Protein AF-A0A924I503-F1 (afdb_monomer_lite)

Foldseek 3Di:
DEEEDDPLVDPVNVVCVVPPDPPYDYDYDDNVQADVVDPVSVVVCCVVRVGDD

Secondary structure (DSSP, 8-state):
-EEE-TTTTSHHHHHHHHTPPTT-EEE---GGG--TT-HHHHHHHHHHH----

Sequence (53 aa):
MRVLIAGAAGQLGRALQASVPAGVTIIAPPEGDFDITSAAAVAATIAAAAPNL

Radius of gyration: 11.09 Å; chains: 1; bounding box: 24×24×27 Å

pLDDT: mean 92.43, std 6.78, range [58.62, 97.62]

Structure (mmCIF, N/CA/C/O backbone):
data_AF-A0A924I503-F1
#
_entry.id   AF-A0A924I503-F1
#
loop_
_atom_site.group_PDB
_atom_site.id
_atom_site.type_symbol
_atom_site.label_atom_id
_atom_site.label_alt_id
_atom_site.label_comp_id
_atom_site.label_asym_id
_atom_site.label_entity_id
_atom_site.label_seq_id
_atom_site.pdbx_PDB_ins_code
_atom_site.Cartn_x
_atom_site.Cartn_y
_atom_site.Cartn_z
_atom_site.occupancy
_atom_site.B_iso_or_equiv
_atom_site.auth_seq_id
_atom_site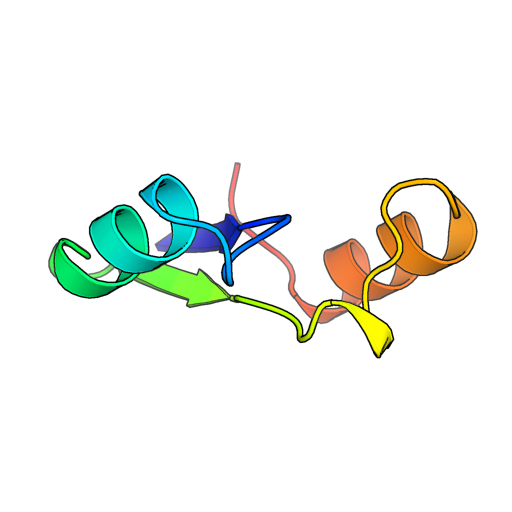.auth_comp_id
_atom_site.auth_asym_id
_atom_site.auth_atom_id
_atom_site.pdbx_PDB_model_num
ATOM 1 N N . MET A 1 1 ? -11.089 -5.180 4.847 1.00 91.44 1 MET A N 1
ATOM 2 C CA . MET A 1 1 ? -10.846 -4.722 3.457 1.00 91.44 1 MET A CA 1
ATOM 3 C C . MET A 1 1 ? -9.385 -4.322 3.316 1.00 91.44 1 MET A C 1
ATOM 5 O O . MET A 1 1 ? -8.871 -3.702 4.239 1.00 91.44 1 MET A O 1
ATOM 9 N N . ARG A 1 2 ? -8.702 -4.698 2.230 1.00 94.12 2 ARG A N 1
ATOM 10 C CA . ARG A 1 2 ? -7.284 -4.359 2.007 1.00 94.12 2 ARG A CA 1
ATOM 11 C C . ARG A 1 2 ? -7.184 -3.244 0.975 1.00 94.12 2 ARG A C 1
ATOM 13 O O . ARG A 1 2 ? -7.744 -3.386 -0.106 1.00 94.12 2 ARG A O 1
ATOM 20 N N . VAL A 1 3 ? -6.478 -2.169 1.301 1.00 95.56 3 VAL A N 1
ATOM 21 C CA . VAL A 1 3 ? -6.343 -0.988 0.439 1.00 95.56 3 VAL A CA 1
ATOM 22 C C . VAL A 1 3 ? -4.869 -0.718 0.198 1.00 95.56 3 VAL A C 1
ATOM 24 O O . VAL A 1 3 ? -4.109 -0.588 1.154 1.00 95.56 3 VAL A O 1
ATOM 27 N N . LEU A 1 4 ? -4.469 -0.614 -1.066 1.00 95.56 4 LEU A N 1
ATOM 28 C CA . LEU A 1 4 ? -3.120 -0.205 -1.442 1.00 95.56 4 LEU A CA 1
ATOM 29 C C . LEU A 1 4 ? -3.079 1.306 -1.692 1.00 95.56 4 LEU A C 1
ATOM 31 O O . LEU A 1 4 ? -3.915 1.830 -2.424 1.00 95.56 4 LEU A O 1
ATOM 35 N N . ILE A 1 5 ? -2.100 1.996 -1.104 1.00 95.00 5 ILE A N 1
ATOM 36 C CA . ILE A 1 5 ? -1.887 3.437 -1.291 1.00 95.00 5 ILE A CA 1
ATOM 37 C C . ILE A 1 5 ? -0.552 3.661 -2.007 1.00 95.00 5 ILE A C 1
ATOM 39 O O . ILE A 1 5 ? 0.514 3.448 -1.432 1.00 95.00 5 ILE A O 1
ATOM 43 N N . ALA A 1 6 ? -0.611 4.134 -3.251 1.00 94.19 6 ALA A N 1
ATOM 44 C CA . ALA A 1 6 ? 0.548 4.671 -3.960 1.00 94.19 6 ALA A CA 1
ATOM 45 C C . ALA A 1 6 ? 0.964 6.026 -3.361 1.00 94.19 6 ALA A C 1
ATOM 47 O O . ALA A 1 6 ? 0.103 6.812 -2.961 1.00 94.19 6 ALA A O 1
ATOM 48 N N . GLY A 1 7 ? 2.267 6.325 -3.300 1.00 93.38 7 GLY A N 1
ATOM 49 C CA . GLY A 1 7 ? 2.742 7.605 -2.754 1.00 93.38 7 GLY A CA 1
ATOM 50 C C . GLY A 1 7 ? 2.382 7.799 -1.275 1.00 93.38 7 GLY A C 1
ATOM 51 O O . GLY A 1 7 ? 2.102 8.914 -0.829 1.00 93.38 7 GLY A O 1
ATOM 52 N N . ALA A 1 8 ? 2.367 6.712 -0.496 1.00 94.88 8 ALA A N 1
ATOM 53 C CA . ALA A 1 8 ? 1.959 6.721 0.908 1.00 94.88 8 ALA A CA 1
ATOM 54 C C . ALA A 1 8 ? 2.823 7.644 1.797 1.00 94.88 8 ALA A C 1
ATOM 56 O O . ALA A 1 8 ? 2.372 8.102 2.848 1.00 94.88 8 ALA A O 1
ATOM 57 N N . ALA A 1 9 ? 4.034 7.981 1.347 1.00 93.25 9 ALA A N 1
ATOM 58 C CA . ALA A 1 9 ? 4.925 8.957 1.969 1.00 93.25 9 ALA A CA 1
ATOM 59 C C . ALA A 1 9 ? 4.620 10.425 1.587 1.00 93.25 9 ALA A C 1
ATOM 61 O O . ALA A 1 9 ? 5.385 11.317 1.947 1.00 93.25 9 ALA A O 1
ATOM 62 N N . GLY A 1 10 ? 3.531 10.723 0.874 1.00 93.94 10 GLY A N 1
ATOM 63 C CA . GLY A 1 10 ? 3.038 12.088 0.654 1.00 93.94 10 GLY A CA 1
ATOM 64 C C . GLY A 1 10 ? 2.231 12.628 1.843 1.00 93.94 10 GLY A C 1
ATOM 65 O O . GLY A 1 10 ? 1.978 11.921 2.818 1.00 93.94 10 GLY A O 1
ATOM 66 N N . GLN A 1 11 ? 1.794 13.890 1.780 1.00 97.25 11 GLN A N 1
ATOM 67 C CA . GLN A 1 11 ? 0.944 14.479 2.832 1.00 97.25 11 GLN A CA 1
ATOM 68 C C . GLN A 1 11 ? -0.392 13.731 2.959 1.00 97.25 11 GLN A C 1
ATOM 70 O O . GLN A 1 11 ? -0.756 13.287 4.046 1.00 97.25 11 GLN A O 1
ATOM 75 N N . LEU A 1 12 ? -1.076 13.515 1.830 1.00 95.75 12 LEU A N 1
ATOM 76 C CA . LEU A 1 12 ? -2.337 12.774 1.791 1.00 95.75 12 LEU A CA 1
ATOM 77 C C . LEU A 1 12 ? -2.150 11.306 2.197 1.00 95.75 12 LEU A C 1
ATOM 79 O O . LEU A 1 12 ? -2.913 10.795 3.008 1.00 95.75 12 LEU A O 1
ATOM 83 N N . GLY A 1 13 ? -1.105 10.646 1.689 1.00 95.31 13 GLY A N 1
ATOM 84 C CA . GLY A 1 13 ? -0.797 9.256 2.028 1.00 95.31 13 GLY A CA 1
ATOM 85 C C . GLY A 1 13 ? -0.623 9.033 3.533 1.00 95.31 13 GLY A C 1
ATOM 86 O O . GLY A 1 13 ? -1.165 8.071 4.079 1.00 95.31 13 GLY A O 1
ATOM 87 N N . ARG A 1 14 ? 0.059 9.951 4.231 1.00 96.31 14 ARG A N 1
ATOM 88 C CA . ARG A 1 14 ? 0.186 9.910 5.698 1.00 96.31 14 ARG A CA 1
ATOM 89 C C . ARG A 1 14 ? -1.144 10.158 6.408 1.00 96.31 14 ARG A C 1
ATOM 91 O O . ARG A 1 14 ? -1.458 9.447 7.358 1.00 96.31 14 ARG A O 1
ATOM 98 N N . ALA A 1 15 ? -1.933 11.127 5.945 1.00 97.62 15 ALA A N 1
ATOM 99 C CA . ALA A 1 15 ? -3.235 11.431 6.540 1.00 97.62 15 ALA A CA 1
ATOM 100 C C . ALA A 1 15 ? -4.221 10.254 6.416 1.00 97.62 15 ALA A C 1
ATOM 102 O O . ALA A 1 15 ? -4.921 9.936 7.377 1.00 97.62 15 ALA A O 1
ATOM 103 N N . LEU A 1 16 ? -4.230 9.567 5.268 1.00 96.00 16 LEU A N 1
ATOM 104 C CA . LEU A 1 16 ? -5.047 8.371 5.041 1.00 96.00 16 LEU A CA 1
ATOM 105 C C . LEU A 1 16 ? -4.633 7.214 5.956 1.00 96.00 16 LEU A C 1
ATOM 107 O O . LEU A 1 16 ? -5.493 6.556 6.533 1.00 96.00 16 LEU A O 1
ATOM 111 N N . GLN A 1 17 ? -3.326 7.001 6.137 1.00 96.06 17 GLN A N 1
ATOM 112 C CA . GLN A 1 17 ? -2.808 6.002 7.076 1.00 96.06 17 GLN A CA 1
ATOM 113 C C . GLN A 1 17 ? -3.211 6.296 8.523 1.00 96.06 17 GLN A C 1
ATOM 115 O O . GLN A 1 17 ? -3.650 5.393 9.231 1.00 96.06 17 GLN A O 1
ATOM 120 N N . ALA A 1 18 ? -3.110 7.557 8.948 1.00 97.44 18 ALA A N 1
ATOM 121 C CA . ALA A 1 18 ? -3.493 7.978 10.295 1.00 97.44 18 ALA A CA 1
ATOM 122 C C . ALA A 1 18 ? -5.007 7.881 10.557 1.00 97.44 18 ALA A C 1
ATOM 124 O O . ALA A 1 18 ? -5.425 7.782 11.707 1.00 97.44 18 ALA A O 1
ATOM 125 N N . SER A 1 19 ? -5.820 7.902 9.498 1.00 97.25 19 SER A N 1
ATOM 126 C CA . SER A 1 19 ? -7.286 7.939 9.575 1.00 97.25 19 SER A CA 1
ATOM 127 C C . SER A 1 19 ? -7.935 6.604 9.198 1.00 97.25 19 SER A C 1
ATOM 129 O O . SER A 1 19 ? -9.105 6.573 8.812 1.00 97.25 19 SER A O 1
ATOM 131 N N . VAL A 1 20 ? -7.184 5.499 9.255 1.00 96.44 20 VAL A N 1
ATOM 132 C CA . VAL A 1 20 ? -7.681 4.189 8.826 1.00 96.44 20 VAL A CA 1
ATOM 133 C C . VAL A 1 20 ? -8.855 3.732 9.708 1.00 96.44 20 VAL A C 1
ATOM 135 O O . VAL A 1 20 ? -8.723 3.674 10.933 1.00 96.44 20 VAL A O 1
ATOM 138 N N . PRO A 1 21 ? -10.022 3.405 9.126 1.00 95.69 21 PRO A N 1
ATOM 139 C CA . PRO A 1 21 ? -11.149 2.914 9.904 1.00 95.69 21 PRO A CA 1
ATOM 140 C C . PRO A 1 21 ? -10.919 1.465 10.351 1.00 95.69 21 PRO A C 1
ATOM 142 O O . PRO A 1 21 ? -10.136 0.713 9.763 1.00 95.69 21 PRO A O 1
ATOM 145 N N . ALA A 1 22 ? -11.656 1.044 11.379 1.00 95.94 22 ALA A N 1
ATOM 146 C CA . ALA A 1 22 ? -11.628 -0.336 11.847 1.00 95.94 22 ALA A CA 1
ATOM 147 C C . ALA A 1 22 ? -11.991 -1.322 10.718 1.00 95.94 22 ALA A C 1
ATOM 149 O O . ALA A 1 22 ? -12.881 -1.072 9.906 1.00 95.94 22 ALA A O 1
ATOM 150 N N . GLY A 1 23 ? -11.295 -2.460 10.669 1.00 94.31 23 GLY A N 1
ATOM 151 C CA . GLY A 1 23 ? -11.513 -3.493 9.649 1.00 94.31 23 GLY A CA 1
ATOM 152 C C . GLY A 1 23 ? -10.872 -3.203 8.283 1.00 94.31 23 GLY A C 1
ATOM 153 O O . GLY A 1 23 ? -11.026 -4.012 7.359 1.00 94.31 23 GLY A O 1
ATOM 154 N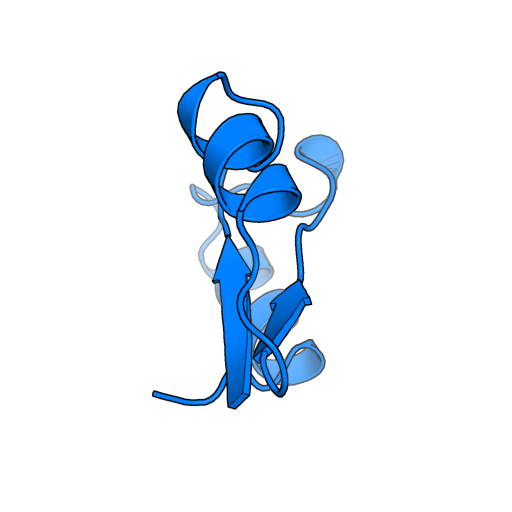 N . VAL A 1 24 ? -10.133 -2.096 8.138 1.00 95.25 24 VAL A N 1
ATOM 155 C CA . VAL A 1 24 ? -9.321 -1.797 6.951 1.00 95.25 24 VAL A CA 1
ATOM 156 C C . VAL A 1 24 ? -7.842 -2.028 7.242 1.00 95.25 24 VAL A C 1
ATOM 158 O O . VAL A 1 24 ? -7.309 -1.589 8.255 1.00 95.25 24 VAL A O 1
ATOM 161 N N . THR A 1 25 ? -7.169 -2.718 6.326 1.00 95.25 25 THR A N 1
ATOM 162 C CA . THR A 1 25 ? -5.717 -2.893 6.332 1.00 95.25 25 THR A CA 1
ATOM 163 C C . THR A 1 25 ? -5.136 -2.075 5.192 1.00 95.25 25 THR A C 1
ATOM 165 O O . THR A 1 25 ? -5.487 -2.303 4.033 1.00 95.25 25 THR A O 1
ATOM 168 N N . ILE A 1 26 ? -4.250 -1.136 5.515 1.00 95.12 26 ILE A N 1
ATOM 169 C CA . ILE A 1 26 ? -3.520 -0.364 4.510 1.00 95.12 26 ILE A CA 1
ATOM 170 C C . ILE A 1 26 ? -2.231 -1.089 4.139 1.00 95.12 26 ILE A C 1
ATOM 172 O O . ILE A 1 26 ? -1.490 -1.560 5.000 1.00 95.12 26 ILE A O 1
ATOM 176 N N . ILE A 1 27 ? -1.970 -1.139 2.840 1.00 95.31 27 ILE A N 1
ATOM 177 C CA . ILE A 1 27 ? -0.730 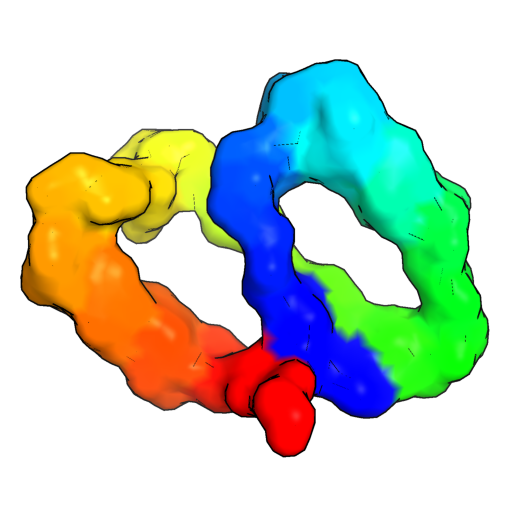-1.591 2.228 1.00 95.31 27 ILE A CA 1
ATOM 178 C C . ILE A 1 27 ? -0.091 -0.344 1.620 1.00 95.31 27 ILE A C 1
ATOM 180 O O . ILE A 1 27 ? -0.616 0.237 0.672 1.00 95.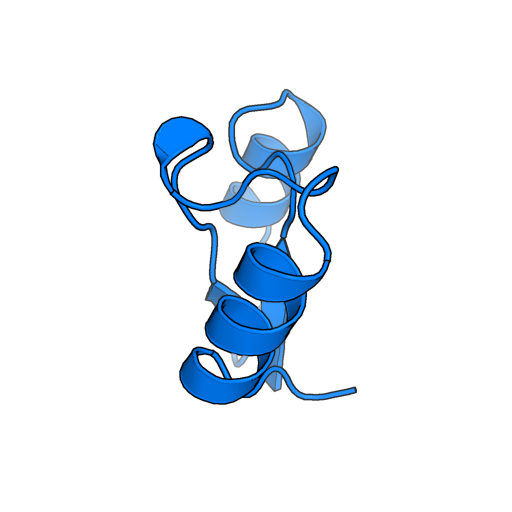31 27 ILE A O 1
ATOM 184 N N . ALA A 1 28 ? 1.018 0.094 2.201 1.00 94.69 28 ALA A N 1
ATOM 185 C CA . ALA A 1 28 ? 1.726 1.311 1.822 1.00 94.69 28 ALA A CA 1
ATOM 186 C C . ALA A 1 28 ? 3.170 0.947 1.449 1.00 94.69 28 ALA A C 1
ATOM 188 O O . ALA A 1 28 ? 4.048 1.013 2.312 1.00 94.69 28 ALA A O 1
ATOM 189 N N . PRO A 1 29 ? 3.422 0.493 0.207 1.00 89.88 29 PRO A N 1
ATOM 190 C CA . PRO A 1 29 ? 4.767 0.142 -0.221 1.00 89.88 29 PRO A CA 1
ATOM 191 C C . PRO A 1 29 ? 5.709 1.353 -0.116 1.00 89.88 29 PRO A C 1
ATOM 193 O O . PRO A 1 29 ? 5.281 2.480 -0.398 1.00 89.88 29 PRO A O 1
ATOM 196 N N . PRO A 1 30 ? 6.981 1.148 0.261 1.00 81.69 30 PRO A N 1
ATOM 197 C CA . PRO A 1 30 ? 7.999 2.185 0.159 1.00 81.69 30 PRO A CA 1
ATOM 198 C C . PRO A 1 30 ? 8.111 2.695 -1.282 1.00 81.69 30 PRO A C 1
ATOM 200 O O . PRO A 1 30 ? 7.989 1.924 -2.229 1.00 81.69 30 PRO A O 1
ATOM 203 N N . GLU A 1 31 ? 8.375 3.991 -1.453 1.00 75.81 31 GLU A N 1
ATOM 204 C CA . GLU A 1 31 ? 8.457 4.626 -2.779 1.00 75.81 31 GLU A CA 1
ATOM 205 C C . GLU A 1 31 ? 9.511 3.967 -3.683 1.00 75.81 31 GLU A C 1
ATOM 207 O O . GLU A 1 31 ? 9.253 3.749 -4.862 1.00 75.81 31 GLU A O 1
ATOM 212 N N . GLY A 1 32 ? 10.653 3.560 -3.117 1.00 76.50 32 GLY A N 1
ATOM 213 C CA . GLY A 1 32 ? 11.707 2.853 -3.854 1.00 76.50 32 GLY A CA 1
ATOM 214 C C . GLY A 1 32 ? 11.318 1.451 -4.340 1.00 76.50 32 GLY A C 1
ATOM 215 O O . GLY A 1 32 ? 11.916 0.959 -5.292 1.00 76.50 32 GLY A O 1
ATOM 216 N N . ASP A 1 33 ? 10.297 0.840 -3.734 1.00 76.38 33 ASP A N 1
ATOM 217 C CA . ASP A 1 33 ? 9.856 -0.529 -4.028 1.00 76.38 33 ASP A CA 1
ATOM 218 C C . ASP A 1 33 ? 8.567 -0.559 -4.871 1.00 76.38 33 ASP A C 1
ATOM 220 O O . ASP A 1 33 ? 8.108 -1.626 -5.286 1.00 76.38 33 ASP A O 1
ATOM 224 N N . PHE A 1 34 ? 7.958 0.604 -5.131 1.00 91.06 34 PHE A N 1
ATOM 225 C CA . PHE A 1 34 ? 6.713 0.724 -5.886 1.00 91.06 34 PHE A CA 1
ATOM 226 C C . PHE A 1 34 ? 6.708 1.963 -6.780 1.00 91.06 34 PHE A C 1
ATOM 228 O O . PHE A 1 34 ? 5.979 2.935 -6.563 1.00 91.06 34 PHE A O 1
ATOM 235 N N . ASP A 1 35 ? 7.516 1.887 -7.833 1.00 91.94 35 ASP A N 1
ATOM 236 C CA . ASP A 1 35 ? 7.483 2.841 -8.931 1.00 91.94 35 ASP A CA 1
ATOM 237 C C . ASP A 1 35 ? 6.224 2.631 -9.786 1.00 91.94 35 ASP A C 1
ATOM 239 O O . ASP A 1 35 ? 6.113 1.676 -10.560 1.00 91.94 35 ASP A O 1
ATOM 243 N N . ILE A 1 36 ? 5.273 3.557 -9.665 1.00 93.12 36 ILE A N 1
ATOM 244 C CA . ILE A 1 36 ? 4.014 3.541 -10.419 1.00 93.12 36 ILE A CA 1
ATOM 245 C C . ILE A 1 36 ? 4.198 3.744 -11.929 1.00 93.12 36 ILE A C 1
ATOM 247 O O . ILE A 1 36 ? 3.267 3.481 -12.690 1.00 93.12 36 ILE A O 1
ATOM 251 N N . THR A 1 37 ? 5.371 4.205 -12.375 1.00 94.69 37 THR A N 1
ATOM 252 C CA . THR A 1 37 ? 5.694 4.330 -13.804 1.00 94.69 37 THR A CA 1
ATOM 253 C C . THR A 1 37 ? 6.118 2.991 -14.419 1.00 94.69 37 THR A C 1
ATOM 255 O O . THR A 1 37 ? 6.053 2.819 -15.638 1.00 94.69 37 THR A O 1
ATOM 258 N N . SER A 1 38 ? 6.462 2.002 -13.587 1.00 94.94 38 SER A N 1
ATOM 259 C CA . SER A 1 38 ? 6.793 0.642 -14.005 1.00 94.94 38 SER A CA 1
ATOM 260 C C . SER A 1 38 ? 5.568 -0.271 -13.944 1.00 94.94 38 SER A C 1
ATOM 262 O O . SER A 1 38 ? 5.172 -0.762 -12.887 1.00 94.94 38 SER A O 1
ATOM 264 N N . ALA A 1 39 ? 4.991 -0.580 -15.107 1.00 95.94 39 ALA A N 1
ATOM 265 C CA . ALA A 1 39 ? 3.834 -1.476 -15.199 1.00 95.94 39 ALA A CA 1
ATOM 266 C C . ALA A 1 39 ? 4.094 -2.868 -14.586 1.00 95.94 39 ALA A C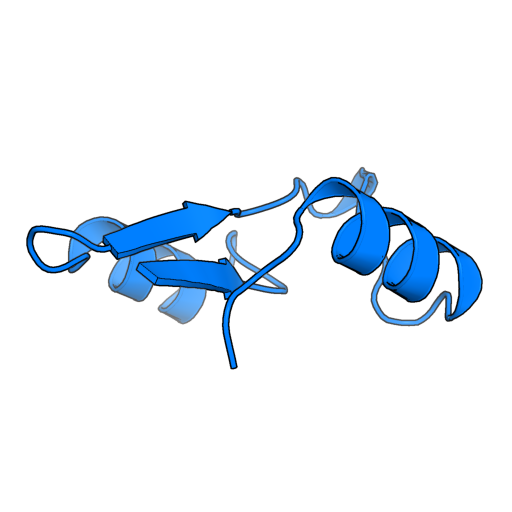 1
ATOM 268 O O . ALA A 1 39 ? 3.207 -3.453 -13.965 1.00 95.94 39 ALA A O 1
ATOM 269 N N . ALA A 1 40 ? 5.317 -3.390 -14.726 1.00 95.19 40 ALA A N 1
ATOM 270 C CA . ALA A 1 40 ? 5.704 -4.679 -14.157 1.00 95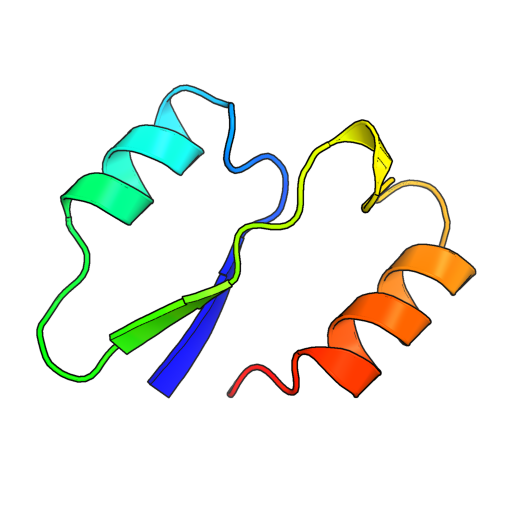.19 40 ALA A CA 1
ATOM 271 C C . ALA A 1 40 ? 5.771 -4.635 -12.622 1.00 95.19 40 ALA A C 1
ATOM 273 O O . ALA A 1 40 ? 5.262 -5.545 -11.966 1.00 95.19 40 ALA A O 1
ATOM 274 N N . ALA A 1 41 ? 6.341 -3.566 -12.051 1.00 93.19 41 ALA A N 1
ATOM 275 C CA . ALA A 1 41 ? 6.362 -3.367 -10.603 1.00 93.19 41 ALA A CA 1
ATOM 276 C C . ALA A 1 41 ? 4.937 -3.217 -10.056 1.00 93.19 41 ALA A C 1
ATOM 278 O O . ALA A 1 41 ? 4.587 -3.837 -9.054 1.00 93.19 41 ALA A O 1
ATOM 279 N N . VAL A 1 42 ? 4.082 -2.475 -10.768 1.00 93.88 42 VAL A N 1
ATOM 280 C CA . VAL A 1 42 ? 2.672 -2.317 -10.400 1.00 93.88 42 VAL A CA 1
ATOM 281 C C . VAL A 1 42 ? 1.946 -3.659 -10.360 1.00 93.88 42 VAL A C 1
ATOM 283 O O . VAL A 1 42 ? 1.312 -3.984 -9.353 1.00 93.88 42 VAL A O 1
ATOM 286 N N . ALA A 1 43 ? 2.069 -4.462 -11.417 1.00 94.75 43 ALA A N 1
ATOM 287 C CA . ALA A 1 43 ? 1.426 -5.769 -11.494 1.00 94.75 43 ALA A CA 1
ATOM 288 C C . ALA A 1 43 ? 1.905 -6.720 -10.385 1.00 94.75 43 ALA A C 1
ATOM 290 O O . ALA A 1 43 ? 1.081 -7.362 -9.731 1.00 94.75 43 ALA A O 1
ATOM 291 N N . ALA A 1 44 ? 3.218 -6.775 -10.137 1.00 94.06 44 ALA A N 1
ATOM 292 C CA . ALA A 1 44 ? 3.797 -7.614 -9.091 1.00 94.06 44 ALA A CA 1
ATOM 293 C C . ALA A 1 44 ? 3.296 -7.211 -7.696 1.00 94.06 44 ALA A C 1
ATOM 295 O O . ALA A 1 44 ? 2.850 -8.065 -6.926 1.00 94.06 44 ALA A O 1
ATOM 296 N N . THR A 1 45 ? 3.297 -5.912 -7.391 1.00 93.75 45 THR A N 1
ATOM 297 C CA . THR A 1 45 ? 2.846 -5.414 -6.090 1.00 93.75 45 THR A CA 1
ATOM 298 C C . THR A 1 45 ? 1.353 -5.634 -5.890 1.00 93.75 45 THR A C 1
ATOM 300 O O . THR A 1 45 ? 0.961 -6.069 -4.812 1.00 93.75 45 THR A O 1
ATOM 303 N N . ILE A 1 46 ? 0.509 -5.414 -6.905 1.00 94.00 46 ILE A N 1
ATOM 304 C CA . ILE A 1 46 ? -0.934 -5.689 -6.802 1.00 94.00 46 ILE A CA 1
ATOM 305 C C . ILE A 1 46 ? -1.188 -7.183 -6.576 1.00 94.00 46 ILE A C 1
ATOM 307 O O . ILE A 1 46 ? -1.966 -7.531 -5.688 1.00 94.00 46 ILE A O 1
ATOM 311 N N . ALA A 1 47 ? -0.521 -8.061 -7.330 1.00 94.62 47 ALA A N 1
ATOM 312 C CA . ALA A 1 47 ? -0.681 -9.507 -7.187 1.00 94.62 47 ALA A CA 1
ATOM 313 C C . ALA A 1 47 ? -0.265 -10.000 -5.790 1.00 94.62 47 ALA A C 1
ATOM 315 O O . ALA A 1 47 ? -0.973 -10.803 -5.186 1.00 94.62 47 ALA A O 1
ATOM 316 N N . ALA A 1 48 ? 0.845 -9.486 -5.253 1.00 93.38 48 ALA A N 1
ATOM 317 C CA . ALA A 1 48 ? 1.323 -9.837 -3.916 1.00 93.38 48 ALA A CA 1
ATOM 318 C C . ALA A 1 48 ? 0.456 -9.234 -2.795 1.00 93.38 48 ALA A C 1
ATOM 320 O O . ALA A 1 48 ? 0.179 -9.884 -1.786 1.00 93.38 48 ALA A O 1
ATOM 321 N N . ALA A 1 49 ? 0.023 -7.984 -2.959 1.00 92.50 49 ALA A N 1
ATOM 322 C CA . ALA A 1 49 ? -0.771 -7.260 -1.973 1.00 92.50 49 ALA A CA 1
ATOM 323 C C . ALA A 1 49 ? -2.220 -7.762 -1.901 1.00 92.50 49 ALA A C 1
ATOM 325 O O . ALA A 1 49 ? -2.822 -7.705 -0.819 1.00 92.50 49 ALA A O 1
ATOM 326 N N . ALA A 1 50 ? -2.760 -8.228 -3.033 1.00 93.62 50 ALA A N 1
ATOM 327 C CA . ALA A 1 50 ? -4.149 -8.632 -3.227 1.00 93.62 50 ALA A CA 1
ATOM 328 C C . ALA A 1 50 ? -5.143 -7.652 -2.562 1.00 93.62 50 ALA A C 1
ATOM 330 O O . ALA A 1 50 ? -5.859 -8.040 -1.632 1.00 93.62 50 ALA A O 1
ATOM 331 N N . PRO A 1 51 ? -5.139 -6.357 -2.944 1.00 91.62 51 PRO A N 1
ATOM 332 C CA . PRO A 1 51 ? -6.104 -5.398 -2.428 1.00 91.62 51 PRO A CA 1
ATOM 333 C C . PRO A 1 51 ? -7.520 -5.763 -2.886 1.00 91.62 51 PRO A C 1
ATOM 335 O O . PRO A 1 51 ? -7.718 -6.336 -3.957 1.00 91.62 51 PRO A O 1
ATOM 338 N N . ASN A 1 52 ? -8.507 -5.422 -2.066 1.00 85.56 52 ASN A N 1
ATOM 339 C CA . ASN A 1 52 ? -9.908 -5.681 -2.363 1.00 85.56 52 ASN A CA 1
ATOM 340 C C . ASN A 1 52 ? -10.459 -4.434 -3.073 1.00 85.56 52 ASN A C 1
ATOM 342 O O . ASN A 1 52 ? -10.373 -3.348 -2.497 1.00 85.56 52 ASN A O 1
ATOM 346 N N . LEU A 1 53 ? -11.003 -4.594 -4.283 1.00 58.62 53 LEU A N 1
ATOM 347 C CA . LEU A 1 53 ? -11.798 -3.576 -4.983 1.00 58.62 53 LEU A CA 1
ATOM 348 C C . LEU A 1 53 ? -13.286 -3.808 -4.719 1.00 58.62 53 LEU A C 1
ATOM 350 O O . LEU A 1 53 ? -13.712 -4.981 -4.835 1.00 58.62 53 LEU A O 1
#